Protein AF-A0A7J7IAQ8-F1 (afdb_monomer)

pLDDT: mean 86.04, std 18.39, range [31.3, 98.38]

Mean predicted aligned error: 9.16 Å

Organism: Camellia sinensis (NCBI:txid4442)

Secondary structure (DSSP, 8-state):
-TTBPPPPHHHHHTGGG--TTSGGGB-HHHHHHHHHHHHTT--EEEEEEETTTTEEEEEEEEE---S------TTTTTSHHHHHT-S--------HHHHHHHHHHHHHHH-TTTTHHHHHHTTS--S----

Solvent-accessible surface area (backbone atoms only — not comparable to full-atom values): 8347 Å² total; per-residue (Å²): 115,47,46,53,58,58,62,51,73,74,50,55,78,42,45,91,75,57,63,76,88,40,75,87,34,43,40,57,70,58,50,50,53,46,53,55,37,32,75,70,66,32,65,39,71,42,52,36,54,38,83,88,77,41,32,68,45,84,72,58,44,77,43,70,48,63,100,73,82,88,87,74,64,99,58,59,76,68,49,64,73,56,46,73,74,47,95,75,87,88,82,87,88,65,60,66,69,57,51,52,49,52,52,52,52,50,48,46,74,76,33,80,70,58,50,60,60,48,70,70,50,73,78,71,76,87,76,86,87,78,134

Nearest PDB structures (foldseek):
  6n54-assembly1_B  TM=8.508E-01  e=8.541E-10  Homo sapiens
  1ufq-assembly1_D  TM=9.233E-01  e=6.310E-09  Homo sapiens
  1ufq-assembly1_B  TM=9.531E-01  e=1.006E-08  Homo sapiens
  6n55-assembly2_D-2  TM=9.324E-01  e=1.314E-08  Homo sapiens
  6pwz-assembly1_D  TM=9.068E-01  e=1.229E-08  Homo sapiens

Radius of gyration: 20.18 Å; Cα contacts (8 Å, |Δi|>4): 105; chains: 1; bounding box: 38×34×64 Å

InterPro domains:
  IPR006083 Phosphoribulokinase/uridine kinase [PF00485] (5-98)
  IPR027417 P-loop containing nucleoside triphosphate hydrolase [G3DSA:3.40.50.300] (1-129)
  IPR027417 P-loop containing nucleoside triphosphate hydrolase [SSF52540] (1-99)

Sequence (131 aa):
DSFYYSLNDKQLEKVHEYNFDHPDAFNTELLLSCMEKLKHGQAVNIPNYDVKSHKCVEPERKVNPSDVIILEGILVLQDPRVRDLMNMKIFVDTGSKFRYLYWKDFLIRFDPEARKTKHRKEGKEHENYLI

Structure (mmCIF, N/CA/C/O backbone):
data_AF-A0A7J7IAQ8-F1
#
_entry.id   AF-A0A7J7IAQ8-F1
#
loop_
_atom_site.group_PDB
_atom_site.id
_atom_site.type_symbol
_atom_site.label_atom_id
_atom_site.label_alt_id
_atom_site.label_comp_id
_atom_site.label_asym_id
_atom_site.label_entity_id
_atom_site.label_seq_id
_atom_site.pdbx_PDB_ins_code
_atom_site.Cartn_x
_atom_site.Cartn_y
_atom_site.Cartn_z
_atom_site.occupancy
_atom_site.B_iso_or_equiv
_atom_site.auth_seq_id
_atom_site.auth_comp_id
_atom_site.auth_asym_id
_atom_site.auth_atom_id
_atom_site.pdbx_PDB_model_num
ATOM 1 N N . ASP A 1 1 ? -0.205 5.639 -2.287 1.00 79.25 1 ASP A N 1
ATOM 2 C CA . ASP A 1 1 ? 1.225 5.916 -2.598 1.00 79.25 1 ASP A CA 1
ATOM 3 C C . ASP A 1 1 ? 2.253 5.700 -1.485 1.00 79.25 1 ASP A C 1
ATOM 5 O O . ASP A 1 1 ? 3.340 5.246 -1.782 1.00 79.25 1 ASP A O 1
ATOM 9 N N . SER A 1 2 ? 1.988 5.979 -0.210 1.00 91.38 2 SER A N 1
ATOM 10 C CA . SER A 1 2 ? 3.022 5.948 0.850 1.00 91.38 2 SER A CA 1
ATOM 11 C C . SER A 1 2 ? 3.725 4.613 1.158 1.00 91.38 2 SER A C 1
ATOM 13 O O . SER A 1 2 ? 4.659 4.597 1.953 1.00 91.38 2 SER A O 1
ATOM 15 N N . PHE A 1 3 ? 3.270 3.493 0.602 1.00 95.50 3 PHE A N 1
ATOM 16 C CA . PHE A 1 3 ? 3.713 2.157 1.012 1.00 95.50 3 PHE A CA 1
ATOM 17 C C . PHE A 1 3 ? 4.726 1.525 0.051 1.00 95.50 3 PHE A C 1
ATOM 19 O O . PHE A 1 3 ? 4.916 0.319 0.112 1.00 95.50 3 PHE A O 1
ATOM 26 N N . TYR A 1 4 ? 5.386 2.286 -0.823 1.00 96.00 4 TYR A N 1
ATOM 27 C CA . TYR A 1 4 ? 6.515 1.752 -1.595 1.00 96.00 4 TYR A CA 1
ATOM 28 C C . TYR A 1 4 ? 7.715 1.449 -0.692 1.00 96.00 4 TYR A C 1
ATOM 30 O O . TYR A 1 4 ? 7.979 2.157 0.284 1.00 96.00 4 TYR A O 1
ATOM 38 N N . TYR A 1 5 ? 8.489 0.425 -1.044 1.00 95.88 5 TYR A N 1
ATOM 39 C CA . TYR A 1 5 ? 9.814 0.249 -0.461 1.00 95.88 5 TYR A CA 1
ATOM 40 C C . TYR A 1 5 ? 10.757 1.372 -0.911 1.00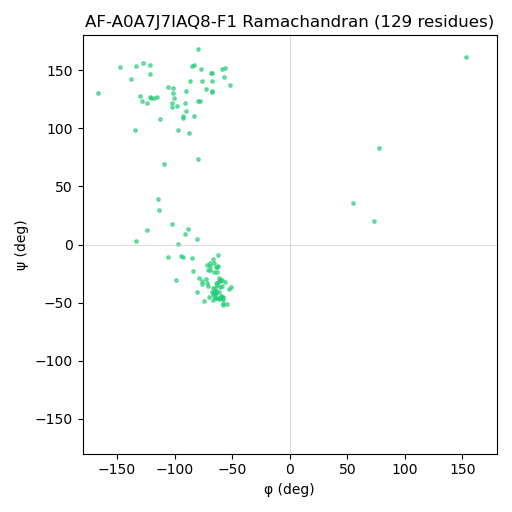 95.88 5 TYR A C 1
ATOM 42 O O . TYR A 1 5 ? 10.753 1.801 -2.066 1.00 95.88 5 TYR A O 1
ATOM 50 N N . SER A 1 6 ? 11.602 1.838 0.012 1.00 95.62 6 SER A N 1
ATOM 51 C CA . SER A 1 6 ? 12.724 2.708 -0.347 1.00 95.62 6 SER A CA 1
ATOM 52 C C . SER A 1 6 ? 13.739 1.920 -1.162 1.00 95.62 6 SER A C 1
ATOM 54 O O . SER A 1 6 ? 14.136 0.824 -0.760 1.00 95.62 6 SER A O 1
ATOM 56 N N . LEU A 1 7 ? 14.185 2.488 -2.278 1.00 96.19 7 LEU A N 1
ATOM 57 C CA . LEU A 1 7 ? 15.208 1.853 -3.097 1.00 96.19 7 LEU A CA 1
ATOM 58 C C . LEU A 1 7 ? 16.589 2.003 -2.457 1.00 96.19 7 LEU A C 1
ATOM 60 O O . LEU A 1 7 ? 16.944 3.059 -1.920 1.00 96.19 7 LEU A O 1
ATOM 64 N N . ASN A 1 8 ? 17.384 0.938 -2.540 1.00 94.50 8 ASN A N 1
ATOM 65 C CA . ASN A 1 8 ? 18.808 1.005 -2.222 1.00 94.50 8 ASN A CA 1
ATOM 66 C C . ASN A 1 8 ? 19.607 1.607 -3.389 1.00 94.50 8 ASN A C 1
ATOM 68 O O . ASN A 1 8 ? 19.107 1.730 -4.506 1.00 94.50 8 ASN A O 1
ATOM 72 N N . ASP A 1 9 ? 20.870 1.954 -3.141 1.00 94.25 9 ASP A N 1
ATOM 73 C CA . ASP A 1 9 ? 21.687 2.679 -4.121 1.00 94.25 9 ASP A CA 1
ATOM 74 C C . ASP A 1 9 ? 21.863 1.904 -5.442 1.00 94.25 9 ASP A C 1
ATOM 76 O O . ASP A 1 9 ? 21.767 2.492 -6.515 1.00 94.25 9 ASP A O 1
ATOM 80 N N . LYS A 1 10 ? 21.982 0.568 -5.394 1.00 93.31 10 LYS A N 1
ATOM 81 C CA . LYS A 1 10 ? 22.065 -0.270 -6.608 1.00 93.31 10 LYS A CA 1
ATOM 82 C C . LYS A 1 10 ? 20.769 -0.261 -7.418 1.00 93.31 10 LYS A C 1
ATOM 84 O O . LYS A 1 10 ? 20.801 -0.318 -8.644 1.00 93.31 10 LYS A O 1
ATOM 89 N N . GLN A 1 11 ? 19.621 -0.242 -6.744 1.00 94.06 11 GLN A N 1
ATOM 90 C CA . GLN A 1 11 ? 18.319 -0.147 -7.407 1.00 94.06 11 GLN A CA 1
ATOM 91 C C . GLN A 1 11 ? 18.109 1.245 -8.007 1.00 94.06 11 GLN A C 1
ATOM 93 O O . GLN A 1 11 ? 17.551 1.348 -9.094 1.00 94.06 11 GLN A O 1
ATOM 98 N N . LEU A 1 12 ? 18.596 2.297 -7.344 1.00 93.88 12 LEU A N 1
ATOM 99 C CA . LEU A 1 12 ? 18.545 3.668 -7.857 1.00 93.88 12 LEU A CA 1
ATOM 100 C C . LEU A 1 12 ? 19.379 3.843 -9.130 1.00 93.88 12 LEU A C 1
ATOM 102 O O . LEU A 1 12 ? 18.915 4.480 -10.073 1.00 93.88 12 LEU A O 1
ATOM 106 N N . GLU A 1 13 ? 20.560 3.224 -9.204 1.00 95.50 13 GLU A N 1
ATOM 107 C CA . GLU A 1 13 ? 21.375 3.204 -10.431 1.00 95.50 13 GLU A CA 1
ATOM 108 C C . GLU A 1 13 ? 20.607 2.630 -11.634 1.00 95.50 13 GLU A C 1
ATOM 110 O O . GLU A 1 13 ? 20.799 3.067 -12.770 1.00 95.50 13 GLU A O 1
ATOM 115 N N . LYS A 1 14 ? 19.695 1.683 -11.384 1.00 94.44 14 LYS A N 1
ATOM 116 C CA . LYS A 1 14 ? 18.870 1.008 -12.396 1.00 94.44 14 LYS A CA 1
ATOM 117 C C . LYS A 1 14 ? 17.385 1.333 -12.270 1.00 94.44 14 LYS A C 1
ATOM 119 O O . LYS A 1 14 ? 16.536 0.524 -12.631 1.00 94.44 14 LYS A O 1
ATOM 124 N N . VAL A 1 15 ? 17.048 2.523 -11.774 1.00 94.25 15 VAL A N 1
ATOM 125 C CA . VAL A 1 15 ? 15.655 2.881 -11.457 1.00 94.25 15 VAL A CA 1
ATOM 126 C C . VAL A 1 15 ? 14.715 2.793 -12.663 1.00 94.25 15 VAL A C 1
ATOM 128 O O . VAL A 1 15 ? 13.548 2.453 -12.523 1.00 94.25 15 VAL A O 1
ATOM 131 N N . HIS A 1 16 ? 15.237 3.032 -13.865 1.00 92.81 16 HIS A N 1
ATOM 132 C CA . HIS A 1 16 ? 14.500 2.936 -15.125 1.00 92.81 16 HIS A CA 1
ATOM 133 C C . HIS A 1 16 ? 14.118 1.494 -15.506 1.00 92.81 16 HIS A C 1
ATOM 135 O O . HIS A 1 16 ? 13.227 1.304 -16.329 1.00 92.81 16 HIS A O 1
ATOM 141 N N . GLU A 1 17 ? 14.774 0.491 -14.919 1.00 94.19 17 GLU A N 1
ATOM 142 C CA . GLU A 1 17 ? 14.439 -0.931 -15.067 1.00 94.19 17 GLU A CA 1
ATOM 143 C C . GLU A 1 17 ? 13.513 -1.423 -13.938 1.00 94.19 17 GLU A C 1
ATOM 145 O O . GLU A 1 17 ? 13.004 -2.543 -13.996 1.00 94.19 17 GLU A O 1
ATOM 150 N N . TYR A 1 18 ? 13.294 -0.611 -12.897 1.00 94.38 18 TYR A N 1
ATOM 151 C CA . TYR A 1 18 ? 12.493 -0.998 -11.743 1.00 94.38 18 TYR A CA 1
ATOM 152 C C . TYR A 1 18 ? 10.994 -0.911 -12.058 1.00 94.38 18 TYR A C 1
ATOM 154 O O . TYR A 1 18 ? 10.475 0.143 -12.426 1.00 94.38 18 TYR A O 1
ATOM 162 N N . ASN A 1 19 ? 10.276 -2.021 -11.879 1.00 94.62 19 ASN A N 1
ATOM 163 C CA . ASN A 1 19 ? 8.833 -2.065 -12.083 1.00 94.62 19 ASN A CA 1
ATOM 164 C C . ASN A 1 19 ? 8.084 -1.659 -10.805 1.00 94.62 19 ASN A C 1
ATOM 166 O O . ASN A 1 19 ? 7.831 -2.490 -9.934 1.00 94.62 19 ASN A O 1
ATOM 170 N N . PHE A 1 20 ? 7.698 -0.386 -10.719 1.00 94.50 20 PHE A N 1
ATOM 171 C CA . PHE A 1 20 ? 6.905 0.143 -9.604 1.00 94.50 20 PHE A CA 1
ATOM 172 C C . PHE A 1 20 ? 5.460 -0.381 -9.574 1.00 94.50 20 PHE A C 1
ATOM 174 O O . PHE A 1 20 ? 4.820 -0.326 -8.530 1.00 94.50 20 PHE A O 1
ATOM 181 N N . ASP A 1 21 ? 4.966 -0.956 -10.671 1.00 94.50 21 ASP A N 1
ATOM 182 C CA . ASP A 1 21 ? 3.632 -1.560 -10.741 1.00 94.50 21 ASP A CA 1
ATOM 183 C C . ASP A 1 21 ? 3.654 -3.058 -10.378 1.00 94.50 21 ASP A C 1
ATOM 185 O O . ASP A 1 21 ? 2.662 -3.764 -10.566 1.00 94.50 21 ASP A O 1
ATOM 189 N N . HIS A 1 22 ? 4.780 -3.583 -9.883 1.00 95.88 22 HIS A N 1
ATOM 190 C CA . HIS A 1 22 ? 4.859 -4.950 -9.372 1.00 95.88 22 HIS A CA 1
ATOM 191 C C . HIS A 1 22 ? 4.447 -4.998 -7.889 1.00 95.88 22 HIS A C 1
ATOM 193 O O . HIS A 1 22 ? 4.860 -4.120 -7.131 1.00 95.88 22 HIS A O 1
ATOM 199 N N . PRO A 1 23 ? 3.708 -6.027 -7.422 1.00 95.19 23 PRO A N 1
ATOM 200 C CA . PRO A 1 23 ? 3.340 -6.164 -6.007 1.00 95.19 23 PRO A CA 1
ATOM 201 C C . PRO A 1 23 ? 4.526 -6.048 -5.033 1.00 95.19 23 PRO A C 1
ATOM 203 O O . PRO A 1 23 ? 4.400 -5.423 -3.986 1.00 95.19 23 PRO A O 1
ATOM 206 N N . ASP A 1 24 ? 5.696 -6.568 -5.413 1.00 95.31 24 ASP A N 1
ATOM 207 C CA . ASP A 1 24 ? 6.922 -6.526 -4.593 1.00 95.31 24 ASP A CA 1
ATOM 208 C C . ASP A 1 24 ? 7.497 -5.114 -4.393 1.00 95.31 24 ASP A C 1
ATOM 210 O O . ASP A 1 24 ? 8.369 -4.918 -3.546 1.00 95.31 24 ASP A O 1
ATOM 214 N N . ALA A 1 25 ? 7.031 -4.118 -5.152 1.00 95.69 25 ALA A N 1
ATOM 215 C CA . ALA A 1 25 ? 7.405 -2.726 -4.925 1.00 95.69 25 ALA A CA 1
ATOM 216 C C . ALA A 1 25 ? 6.760 -2.149 -3.655 1.00 95.69 25 ALA A C 1
ATOM 218 O O . ALA A 1 25 ? 7.227 -1.130 -3.137 1.00 95.69 25 ALA A O 1
ATOM 219 N N . PHE A 1 26 ? 5.715 -2.799 -3.133 1.00 95.94 26 PHE A N 1
ATOM 220 C CA . PHE A 1 26 ? 4.918 -2.321 -2.011 1.00 95.94 26 PHE A CA 1
ATOM 221 C C . PHE A 1 26 ? 5.217 -3.092 -0.723 1.00 95.94 26 PHE A C 1
ATOM 223 O O . PHE A 1 26 ? 5.236 -4.321 -0.677 1.00 95.94 26 PHE A O 1
ATOM 230 N N . ASN A 1 27 ? 5.359 -2.355 0.375 1.00 96.75 27 ASN A N 1
ATOM 231 C CA . ASN A 1 27 ? 5.432 -2.882 1.727 1.00 96.75 27 ASN A CA 1
ATOM 232 C C . ASN A 1 27 ? 4.028 -3.219 2.253 1.00 96.75 27 ASN A C 1
ATOM 234 O O . ASN A 1 27 ? 3.455 -2.512 3.090 1.00 96.75 27 ASN A O 1
ATOM 238 N N . THR A 1 28 ? 3.470 -4.313 1.739 1.00 96.75 28 THR A N 1
ATOM 239 C CA . THR A 1 28 ? 2.127 -4.795 2.096 1.00 96.75 28 THR A CA 1
ATOM 240 C C . THR A 1 28 ? 2.013 -5.164 3.575 1.00 96.75 28 THR A C 1
ATOM 242 O O . THR A 1 28 ? 0.970 -4.936 4.180 1.00 96.75 28 THR A O 1
ATOM 245 N N . GLU A 1 29 ? 3.088 -5.649 4.202 1.00 97.62 29 GLU A N 1
ATOM 246 C CA . GLU A 1 29 ? 3.099 -5.946 5.643 1.00 97.62 29 GLU A CA 1
ATOM 247 C C . GLU A 1 29 ? 2.912 -4.682 6.491 1.00 97.62 29 GLU A C 1
ATOM 249 O O . GLU A 1 29 ? 2.147 -4.678 7.460 1.00 97.62 29 GLU A O 1
ATOM 254 N N . LEU A 1 30 ? 3.562 -3.579 6.104 1.00 97.44 30 LEU A N 1
ATOM 255 C CA . LEU A 1 30 ? 3.355 -2.289 6.756 1.00 97.44 30 LEU A CA 1
ATOM 256 C C . LEU A 1 30 ? 1.926 -1.779 6.539 1.00 97.44 30 LEU A C 1
ATOM 258 O O . LEU A 1 30 ? 1.302 -1.316 7.492 1.00 97.44 30 LEU A O 1
ATOM 262 N N . LEU A 1 31 ? 1.389 -1.907 5.321 1.00 97.69 31 LEU A N 1
ATOM 263 C CA . LEU A 1 31 ? 0.000 -1.548 5.024 1.00 97.69 31 LEU A CA 1
ATOM 264 C C . LEU A 1 31 ? -0.982 -2.326 5.910 1.00 97.69 31 LEU A C 1
ATOM 266 O O . LEU A 1 31 ? -1.825 -1.709 6.561 1.00 97.69 31 LEU A O 1
ATOM 270 N N . LEU A 1 32 ? -0.844 -3.651 5.987 1.00 98.19 32 LEU A N 1
ATOM 271 C CA . LEU A 1 32 ? -1.681 -4.514 6.826 1.00 98.19 32 LEU A CA 1
ATOM 272 C C . LEU A 1 32 ? -1.601 -4.113 8.303 1.00 98.19 32 LEU A C 1
ATOM 274 O O . LEU A 1 32 ? -2.631 -3.961 8.959 1.00 98.19 32 LEU A O 1
ATOM 278 N N . SER A 1 33 ? -0.391 -3.865 8.810 1.00 98.19 33 SER A N 1
ATOM 279 C CA . SER A 1 33 ? -0.178 -3.396 10.185 1.00 98.19 33 SER A CA 1
ATOM 280 C C . SER A 1 33 ? -0.876 -2.059 10.454 1.00 98.19 33 SER A C 1
ATOM 282 O O . SER A 1 33 ? -1.538 -1.893 11.482 1.00 98.19 33 SER A O 1
ATOM 284 N N . CYS A 1 34 ? -0.777 -1.105 9.523 1.00 98.00 34 CYS A N 1
ATOM 285 C CA . CYS A 1 34 ? -1.458 0.182 9.631 1.00 98.00 34 CYS A CA 1
ATOM 286 C C . CYS A 1 34 ? -2.984 0.027 9.609 1.00 98.00 34 CYS A C 1
ATOM 288 O O . CYS A 1 34 ? -3.666 0.624 10.442 1.00 98.00 34 CYS A O 1
ATOM 290 N N . MET A 1 35 ? -3.517 -0.778 8.686 1.00 97.69 35 MET A N 1
ATOM 291 C CA . MET A 1 35 ? -4.955 -1.036 8.577 1.00 97.69 35 MET A CA 1
ATOM 292 C C . MET A 1 35 ? -5.511 -1.662 9.856 1.00 97.69 35 MET A C 1
ATOM 294 O O . MET A 1 35 ? -6.535 -1.206 10.363 1.00 97.69 35 MET A O 1
ATOM 298 N N . GLU A 1 36 ? -4.815 -2.653 10.414 1.00 97.94 36 GLU A N 1
ATOM 299 C CA . GLU A 1 36 ? -5.282 -3.348 11.611 1.00 97.94 36 GLU A CA 1
ATOM 300 C C . GLU A 1 36 ? -5.272 -2.436 12.841 1.00 97.94 36 GLU A C 1
ATOM 302 O O . GLU A 1 36 ? -6.234 -2.418 13.609 1.00 97.94 36 GLU A O 1
ATOM 307 N N . LYS A 1 37 ? -4.236 -1.607 13.004 1.00 98.31 37 LYS A N 1
ATOM 308 C CA . LYS A 1 37 ? -4.187 -0.599 14.076 1.00 98.31 37 LYS A CA 1
ATOM 309 C C . LYS A 1 37 ? -5.325 0.413 13.957 1.00 98.31 37 LYS A C 1
ATOM 311 O O . LYS A 1 37 ? -6.021 0.667 14.939 1.00 98.31 37 LYS A O 1
ATOM 316 N N . LEU A 1 38 ? -5.556 0.945 12.756 1.00 97.94 38 LEU A N 1
ATOM 317 C CA . LEU A 1 38 ? -6.634 1.907 12.513 1.00 97.94 38 LEU A CA 1
ATOM 318 C C . LEU A 1 38 ? -8.012 1.300 12.801 1.00 97.94 38 LEU A C 1
ATOM 320 O O . LEU A 1 38 ? -8.837 1.942 13.450 1.00 97.94 38 LEU A O 1
ATOM 324 N N . LYS A 1 39 ? -8.231 0.043 12.403 1.00 95.88 39 LYS A N 1
ATOM 325 C CA . LYS A 1 39 ? -9.450 -0.721 12.703 1.00 95.88 39 LYS A CA 1
ATOM 326 C C . LYS A 1 39 ? -9.686 -0.899 14.208 1.00 95.88 39 LYS A C 1
ATOM 328 O O . LYS A 1 39 ? -10.831 -0.917 14.646 1.00 95.88 39 LYS A O 1
ATOM 333 N N . HIS A 1 40 ? -8.620 -0.974 15.004 1.00 97.31 40 HIS A N 1
ATOM 334 C CA . HIS A 1 40 ? -8.678 -1.042 16.469 1.00 97.31 40 HIS A CA 1
ATOM 335 C C . HIS A 1 40 ? -8.701 0.334 17.157 1.00 97.31 40 HIS A C 1
ATOM 337 O O . HIS A 1 40 ? -8.492 0.423 18.367 1.00 97.31 40 HIS A O 1
ATOM 343 N N . GLY A 1 41 ? -8.937 1.422 16.416 1.00 97.31 41 GLY A N 1
ATOM 344 C CA . GLY A 1 41 ? -9.000 2.767 16.989 1.00 97.31 41 GLY A CA 1
ATOM 345 C C . GLY A 1 41 ? -7.634 3.328 17.398 1.00 97.31 41 GLY A C 1
ATOM 346 O O . GLY A 1 41 ? -7.562 4.242 18.219 1.00 97.31 41 GLY A O 1
ATOM 347 N N . GLN A 1 42 ? -6.541 2.793 16.853 1.00 98.38 42 GLN A N 1
ATOM 348 C CA . GLN A 1 42 ? -5.185 3.251 17.148 1.00 98.38 42 GLN A CA 1
ATOM 349 C C . GLN A 1 42 ? -4.660 4.141 16.023 1.00 98.38 42 GLN A C 1
ATOM 351 O O . GLN A 1 42 ? -4.774 3.815 14.842 1.00 98.38 42 GLN A O 1
ATOM 356 N N . ALA A 1 43 ? -4.052 5.270 16.394 1.00 98.25 43 ALA A N 1
ATOM 357 C CA . ALA A 1 43 ? -3.362 6.124 15.435 1.00 98.25 43 ALA A CA 1
ATOM 358 C C . ALA A 1 43 ? -2.104 5.428 14.897 1.00 98.25 43 ALA A C 1
ATOM 360 O O . ALA A 1 43 ? -1.427 4.689 15.617 1.00 98.25 43 ALA A O 1
ATOM 361 N N . VAL A 1 44 ? -1.769 5.707 13.642 1.00 98.12 44 VAL A N 1
ATOM 362 C CA . VAL A 1 44 ? -0.594 5.157 12.959 1.00 98.12 44 VAL A CA 1
ATOM 363 C C . VAL A 1 44 ? 0.231 6.277 12.358 1.00 98.12 44 VAL A C 1
ATOM 365 O O . VAL A 1 44 ? -0.293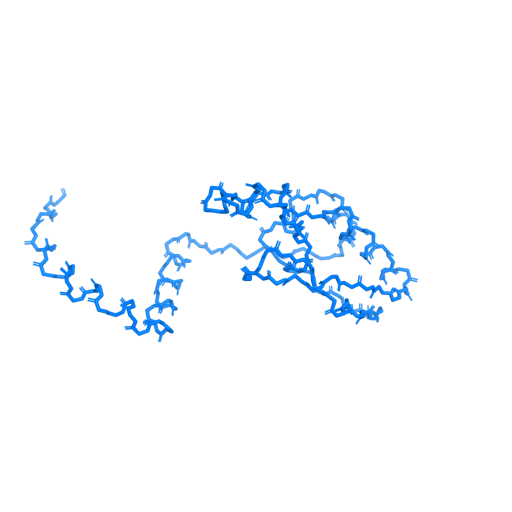 7.344 12.044 1.00 98.12 44 VAL A O 1
ATOM 368 N N . ASN A 1 45 ? 1.515 6.024 12.156 1.00 97.56 45 ASN A N 1
ATOM 369 C CA . ASN A 1 45 ? 2.341 6.877 11.324 1.00 97.56 45 ASN A CA 1
ATOM 370 C C . ASN A 1 45 ? 2.489 6.209 9.960 1.00 97.56 45 ASN A C 1
ATOM 372 O O . ASN A 1 45 ? 2.820 5.027 9.871 1.00 97.56 45 ASN A O 1
ATOM 376 N N . ILE A 1 46 ? 2.164 6.953 8.912 1.00 96.56 46 ILE A N 1
ATOM 377 C CA . ILE A 1 46 ? 2.296 6.512 7.531 1.00 96.56 46 ILE A CA 1
ATOM 378 C C . ILE A 1 46 ? 3.566 7.154 6.963 1.00 96.56 46 ILE A C 1
ATOM 380 O O . ILE A 1 46 ? 3.705 8.377 7.071 1.00 96.56 46 ILE A O 1
ATOM 384 N N . PRO A 1 47 ? 4.465 6.382 6.326 1.00 95.88 47 PRO A N 1
ATOM 385 C CA . PRO A 1 47 ? 5.648 6.945 5.694 1.00 95.88 47 PRO A CA 1
ATOM 386 C C . PRO A 1 47 ? 5.287 8.004 4.652 1.00 95.88 47 PRO A C 1
ATOM 388 O O . PRO A 1 47 ? 4.302 7.880 3.917 1.00 95.88 47 PRO A O 1
ATOM 391 N N . ASN A 1 48 ? 6.103 9.045 4.548 1.00 94.81 48 ASN A N 1
ATOM 392 C CA . ASN A 1 48 ? 6.032 9.952 3.412 1.00 94.81 48 ASN A CA 1
ATOM 393 C C . ASN A 1 48 ? 7.014 9.453 2.356 1.00 94.81 48 ASN A C 1
ATOM 395 O O . ASN A 1 48 ? 8.220 9.513 2.556 1.00 94.81 48 ASN A O 1
ATOM 399 N N . TYR A 1 49 ? 6.502 8.913 1.252 1.00 95.19 49 TYR A N 1
ATOM 400 C CA . TYR A 1 49 ? 7.337 8.442 0.151 1.00 95.19 49 TYR A CA 1
ATOM 401 C C . TYR A 1 49 ? 7.548 9.568 -0.861 1.00 95.19 49 TYR A C 1
ATOM 403 O O . TYR A 1 49 ? 6.579 10.106 -1.402 1.00 95.19 49 TYR A O 1
ATOM 411 N N . ASP A 1 50 ? 8.803 9.925 -1.123 1.00 94.69 50 ASP A N 1
ATOM 412 C CA . ASP A 1 50 ? 9.156 10.886 -2.161 1.00 94.69 50 ASP A CA 1
ATOM 413 C C . ASP A 1 50 ? 9.452 10.158 -3.474 1.00 94.69 50 ASP A C 1
ATOM 415 O O . ASP A 1 50 ? 10.474 9.492 -3.635 1.00 94.69 50 ASP A O 1
ATOM 419 N N . VAL A 1 51 ? 8.559 10.338 -4.445 1.00 91.62 51 VAL A N 1
ATOM 420 C CA . VAL A 1 51 ? 8.658 9.737 -5.781 1.00 91.62 51 VAL A CA 1
ATOM 421 C C . VAL A 1 51 ? 9.864 10.223 -6.584 1.00 91.62 51 VAL A C 1
ATOM 423 O O . VAL A 1 51 ? 10.247 9.554 -7.536 1.00 91.62 51 VAL A O 1
ATOM 426 N N . LYS A 1 52 ? 10.467 11.371 -6.237 1.00 91.94 52 LYS A N 1
ATOM 427 C CA . LYS A 1 52 ? 11.655 11.882 -6.941 1.00 91.94 52 LYS A CA 1
ATOM 428 C C . LYS A 1 52 ? 12.928 11.191 -6.479 1.00 91.94 52 LYS A C 1
ATOM 430 O O . LYS A 1 52 ? 13.805 10.916 -7.291 1.00 91.94 52 LYS A O 1
ATOM 435 N N . SER A 1 53 ? 13.043 10.955 -5.176 1.00 93.75 53 SER A N 1
ATOM 436 C CA . SER A 1 53 ? 14.200 10.278 -4.585 1.00 93.75 53 SER A CA 1
ATOM 437 C C . SER A 1 53 ? 14.010 8.767 -4.440 1.00 93.75 53 SER A C 1
ATOM 439 O O . SER A 1 53 ? 14.981 8.067 -4.162 1.00 93.75 53 SER A O 1
ATOM 441 N N . HIS A 1 54 ? 12.789 8.265 -4.640 1.00 95.69 54 HIS A N 1
ATOM 442 C CA . HIS A 1 54 ? 12.376 6.877 -4.424 1.00 95.69 54 HIS A CA 1
ATOM 443 C C . HIS A 1 54 ? 12.678 6.359 -3.009 1.00 95.69 54 HIS A C 1
ATOM 445 O O . HIS A 1 54 ? 13.036 5.191 -2.812 1.00 95.69 54 HIS A O 1
ATOM 451 N N . LYS A 1 55 ? 12.549 7.242 -2.011 1.00 95.00 55 LYS A N 1
ATOM 452 C CA . LYS A 1 55 ? 12.828 6.958 -0.599 1.00 95.00 55 LYS A CA 1
ATOM 453 C C . LYS A 1 55 ? 11.708 7.468 0.304 1.00 95.00 55 LYS A C 1
ATOM 455 O O . LYS A 1 55 ? 11.019 8.437 -0.009 1.00 95.00 55 LYS A O 1
ATOM 460 N N . CYS A 1 56 ? 11.564 6.820 1.455 1.00 94.44 56 CYS A N 1
ATOM 461 C CA . CYS A 1 56 ? 10.787 7.343 2.568 1.00 94.44 56 CYS A CA 1
ATOM 462 C C . CYS A 1 56 ? 11.556 8.494 3.219 1.00 94.44 56 CYS A C 1
ATOM 464 O O . CYS A 1 56 ? 12.758 8.385 3.472 1.00 94.44 56 CYS A O 1
ATOM 466 N N . VAL A 1 57 ? 10.854 9.588 3.484 1.00 94.44 57 VAL A N 1
ATOM 467 C CA . VAL A 1 57 ? 11.393 10.803 4.084 1.00 94.44 57 VAL A CA 1
ATOM 468 C C . VAL A 1 57 ? 10.661 11.123 5.381 1.00 94.44 57 VAL A C 1
ATOM 470 O O . VAL A 1 57 ? 9.463 10.875 5.522 1.00 94.44 57 VAL A O 1
ATOM 473 N N . GLU A 1 58 ? 11.400 11.694 6.326 1.00 93.69 58 GLU A N 1
ATOM 474 C CA . GLU A 1 58 ? 10.857 12.200 7.583 1.00 93.69 58 GLU A CA 1
ATOM 475 C C . GLU A 1 58 ? 10.314 13.634 7.422 1.00 93.69 58 GLU A C 1
ATOM 477 O O . GLU A 1 58 ? 10.812 14.395 6.586 1.00 93.69 58 GLU A O 1
ATOM 482 N N . PRO A 1 59 ? 9.341 14.050 8.253 1.00 94.88 59 PRO A N 1
ATOM 483 C CA . PRO A 1 59 ? 8.660 13.234 9.255 1.00 94.88 59 PRO A CA 1
ATOM 484 C C . PRO A 1 59 ? 7.614 12.310 8.625 1.00 94.88 59 PRO A C 1
ATOM 486 O O . PRO A 1 59 ? 6.988 12.673 7.628 1.00 94.88 59 PRO A O 1
ATOM 489 N N . GLU A 1 60 ? 7.357 11.157 9.238 1.00 96.00 60 GLU A N 1
ATOM 490 C CA . GLU A 1 60 ? 6.159 10.369 8.927 1.00 96.00 60 GLU A CA 1
ATOM 491 C C . GLU A 1 60 ? 4.867 11.171 9.181 1.00 96.00 60 GLU A C 1
ATOM 493 O O . GLU A 1 60 ? 4.778 12.033 10.064 1.00 96.00 60 GLU A O 1
ATOM 498 N N . ARG A 1 61 ? 3.812 10.863 8.423 1.00 95.56 61 ARG A N 1
ATOM 499 C CA . ARG A 1 61 ? 2.501 11.493 8.588 1.00 95.56 61 ARG A CA 1
ATOM 500 C C . ARG A 1 61 ? 1.656 10.706 9.581 1.00 95.56 61 ARG A C 1
ATOM 502 O O . ARG A 1 61 ? 1.223 9.592 9.290 1.00 95.56 61 ARG A O 1
ATOM 509 N N . LYS A 1 62 ? 1.330 11.318 10.719 1.00 97.12 62 LYS A N 1
ATOM 510 C CA . LYS A 1 62 ? 0.372 10.743 11.670 1.00 97.12 62 LYS A CA 1
ATOM 511 C C . LYS A 1 62 ? -1.041 10.722 11.082 1.00 97.12 62 LYS A C 1
ATOM 513 O O . LYS A 1 62 ? -1.541 11.737 10.596 1.00 97.12 62 LYS A O 1
ATOM 518 N N . VAL A 1 63 ? -1.698 9.573 11.178 1.00 97.25 63 VAL A N 1
ATOM 519 C CA . VAL A 1 63 ? -3.089 9.344 10.788 1.00 97.25 63 VAL A CA 1
ATOM 520 C C . VAL A 1 63 ? -3.843 8.797 11.990 1.00 97.25 63 VAL A C 1
ATOM 522 O O . VAL A 1 63 ? -3.474 7.776 12.566 1.00 97.25 63 VAL A O 1
ATOM 525 N N . ASN A 1 64 ? -4.893 9.508 12.387 1.00 97.81 64 ASN A N 1
ATOM 526 C CA . ASN A 1 64 ? -5.785 9.080 13.456 1.00 97.81 64 ASN A CA 1
ATOM 527 C C . ASN A 1 64 ? -6.843 8.111 12.901 1.00 97.81 64 ASN A C 1
ATOM 529 O O . ASN A 1 64 ? -7.161 8.185 11.711 1.00 97.81 64 ASN A O 1
ATOM 533 N N . PRO A 1 65 ? -7.408 7.229 13.742 1.00 97.56 65 PRO A N 1
ATOM 534 C CA . PRO A 1 65 ? -8.568 6.431 13.356 1.00 97.56 65 PRO A CA 1
ATOM 535 C C . PRO A 1 65 ? -9.727 7.333 12.913 1.00 97.56 65 PRO A C 1
ATOM 537 O O . PRO A 1 65 ? -9.838 8.489 13.325 1.00 97.56 65 PRO A O 1
ATOM 540 N N . SER A 1 66 ? -10.581 6.814 12.040 1.00 97.19 66 SER A N 1
ATOM 541 C CA . SER A 1 66 ? -11.752 7.516 11.510 1.00 97.19 66 SER A CA 1
ATOM 542 C C . SER A 1 66 ? -12.858 6.507 11.238 1.00 97.19 66 SER A C 1
ATOM 544 O O . SER A 1 66 ? -12.563 5.351 10.940 1.00 97.19 66 SER A O 1
ATOM 546 N N . ASP A 1 67 ? -14.114 6.954 11.298 1.00 96.69 67 ASP A N 1
ATOM 547 C CA . ASP A 1 67 ? -15.279 6.095 11.039 1.00 96.69 67 ASP A CA 1
ATOM 548 C C . ASP A 1 67 ? -15.257 5.508 9.621 1.00 96.69 67 ASP A C 1
ATOM 550 O O . ASP A 1 67 ? -15.737 4.402 9.381 1.00 96.69 67 ASP A O 1
ATOM 554 N N . VAL A 1 68 ? -14.674 6.251 8.675 1.00 96.75 68 VAL A N 1
ATOM 555 C CA . VAL A 1 68 ? -14.488 5.833 7.286 1.00 96.75 68 VAL A CA 1
ATOM 556 C C . VAL A 1 68 ? -13.040 6.066 6.876 1.00 96.75 68 VAL A C 1
ATOM 558 O O . VAL A 1 68 ? -12.515 7.172 7.000 1.00 96.75 68 VAL A O 1
ATOM 561 N N . ILE A 1 69 ? -12.409 5.021 6.340 1.00 95.88 69 ILE A N 1
ATOM 562 C CA . ILE A 1 69 ? -11.070 5.069 5.749 1.00 95.88 69 ILE A CA 1
ATOM 563 C C . ILE A 1 69 ? -11.183 4.614 4.298 1.00 95.88 69 ILE A C 1
ATOM 565 O O . ILE A 1 69 ? -11.704 3.536 4.015 1.00 95.88 69 ILE A O 1
ATOM 569 N N . ILE A 1 70 ? -10.679 5.436 3.379 1.00 96.25 70 ILE A N 1
ATOM 570 C CA . ILE A 1 70 ? -10.603 5.104 1.956 1.00 96.25 70 ILE A CA 1
ATOM 571 C C . ILE A 1 70 ? -9.164 4.704 1.647 1.00 96.25 70 ILE A C 1
ATOM 573 O O . ILE A 1 70 ? -8.246 5.508 1.801 1.00 96.25 70 ILE A O 1
ATOM 577 N N . LEU A 1 71 ? -8.986 3.460 1.211 1.00 95.94 71 LEU A N 1
ATOM 578 C CA . LEU A 1 71 ? -7.724 2.956 0.686 1.00 95.94 71 LEU A CA 1
ATOM 579 C C . LEU A 1 71 ? -7.810 2.916 -0.841 1.00 95.94 71 LEU A C 1
ATOM 581 O O . LEU A 1 71 ? -8.687 2.258 -1.398 1.00 95.94 71 LEU A O 1
ATOM 585 N N . GLU A 1 72 ? -6.899 3.621 -1.502 1.00 95.25 72 GLU A N 1
ATOM 586 C CA . GLU A 1 72 ? -6.813 3.706 -2.958 1.00 95.25 72 GLU A CA 1
ATOM 587 C C . GLU A 1 72 ? -5.446 3.229 -3.462 1.00 95.25 72 GLU A C 1
ATOM 589 O O . GLU A 1 72 ? -4.459 3.226 -2.720 1.00 95.25 72 GLU A O 1
ATOM 594 N N . GLY A 1 73 ? -5.421 2.771 -4.712 1.00 93.38 73 GLY A N 1
ATOM 595 C CA . GLY A 1 73 ? -4.207 2.397 -5.424 1.00 93.38 73 GLY A CA 1
ATOM 596 C C . GLY A 1 73 ? -4.465 1.341 -6.497 1.00 93.38 73 GLY A C 1
ATOM 597 O O . GLY A 1 73 ? -5.473 0.633 -6.478 1.00 93.38 73 GLY A O 1
ATOM 598 N N . ILE A 1 74 ? -3.530 1.210 -7.436 1.00 93.38 74 ILE A N 1
ATOM 599 C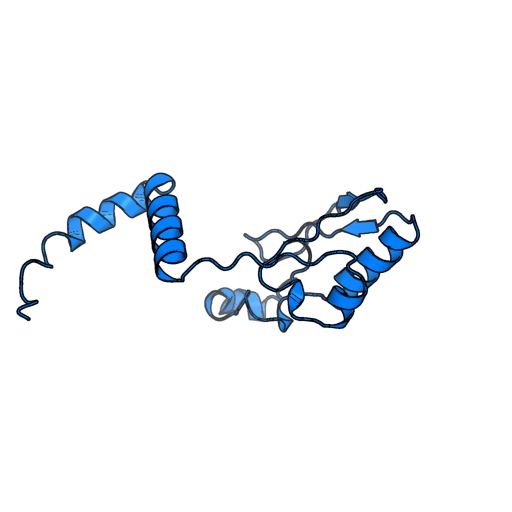 CA . ILE A 1 74 ? -3.661 0.320 -8.603 1.00 93.38 74 ILE A CA 1
ATOM 600 C C . ILE A 1 74 ? -3.702 -1.177 -8.250 1.00 93.38 74 ILE A C 1
ATOM 602 O O . ILE A 1 74 ? -4.261 -1.965 -9.009 1.00 93.38 74 ILE A O 1
ATOM 606 N N . LEU A 1 75 ? -3.153 -1.568 -7.094 1.00 95.19 75 LEU A N 1
ATOM 607 C CA . LEU A 1 75 ? -3.022 -2.965 -6.660 1.00 95.19 75 LEU A CA 1
ATOM 608 C C . LEU A 1 75 ? -3.654 -3.259 -5.291 1.00 95.19 75 LEU A C 1
ATOM 610 O O . LEU A 1 75 ? -3.454 -4.340 -4.745 1.00 95.19 75 LEU A O 1
ATOM 614 N N . VAL A 1 76 ? -4.459 -2.355 -4.724 1.00 95.50 76 VAL A N 1
ATOM 615 C CA . VAL A 1 76 ? -5.012 -2.537 -3.359 1.00 95.50 76 VAL A CA 1
ATOM 616 C C . VAL A 1 76 ? -5.929 -3.755 -3.211 1.00 95.50 76 VAL A C 1
ATOM 618 O O . VAL A 1 76 ? -6.158 -4.226 -2.102 1.00 95.50 76 VAL A O 1
ATOM 621 N N . LEU A 1 77 ? -6.448 -4.288 -4.321 1.00 96.62 77 LEU A N 1
ATOM 622 C CA . LEU A 1 77 ? -7.275 -5.497 -4.345 1.00 96.62 77 LEU A CA 1
ATOM 623 C C . LEU A 1 77 ? -6.482 -6.775 -4.681 1.00 96.62 77 LEU A C 1
ATOM 625 O O . LEU A 1 77 ? -7.084 -7.847 -4.758 1.00 96.62 77 LEU A O 1
ATOM 629 N N . GLN A 1 78 ? -5.165 -6.687 -4.895 1.00 96.50 78 GLN A N 1
ATOM 630 C CA . GLN A 1 78 ? -4.337 -7.822 -5.314 1.00 96.50 78 GLN A CA 1
ATOM 631 C C . GLN A 1 78 ? -4.092 -8.812 -4.163 1.00 96.50 78 GLN A C 1
ATOM 633 O O . GLN A 1 78 ? -4.332 -10.009 -4.338 1.00 96.50 78 GLN A O 1
ATOM 638 N N . ASP A 1 79 ? -3.685 -8.334 -2.983 1.00 97.31 79 ASP A N 1
ATOM 639 C CA . ASP A 1 79 ? -3.437 -9.194 -1.819 1.00 97.31 79 ASP A CA 1
ATOM 640 C C . ASP A 1 79 ? -4.769 -9.563 -1.118 1.00 97.31 79 ASP A C 1
ATOM 642 O O . ASP A 1 79 ? -5.536 -8.674 -0.726 1.00 97.31 79 ASP A O 1
ATOM 646 N N . PRO A 1 80 ? -5.098 -10.861 -0.954 1.00 97.75 80 PRO A N 1
ATOM 647 C CA . PRO A 1 80 ? -6.316 -11.286 -0.260 1.00 97.75 80 PRO A CA 1
ATOM 648 C C . PRO A 1 80 ? -6.401 -10.784 1.186 1.00 97.75 80 PRO A C 1
ATOM 650 O O . PRO A 1 80 ? -7.482 -10.394 1.615 1.00 97.75 80 PRO A O 1
ATOM 653 N N . ARG A 1 81 ? -5.282 -10.695 1.911 1.00 98.06 81 ARG A N 1
AT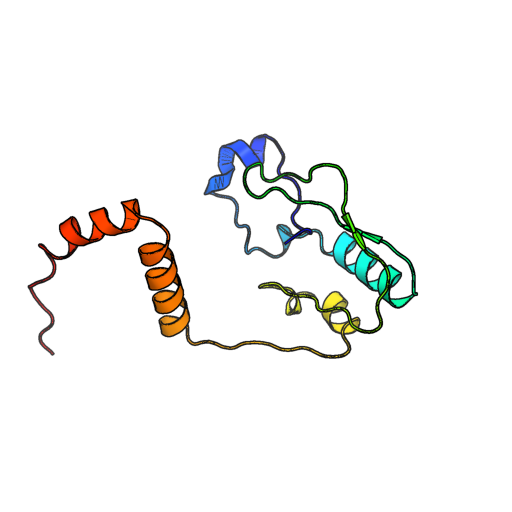OM 654 C CA . ARG A 1 81 ? -5.255 -10.262 3.318 1.00 98.06 81 ARG A CA 1
ATOM 655 C C . ARG A 1 81 ? -5.696 -8.809 3.457 1.00 98.06 81 ARG A C 1
ATOM 657 O O . ARG A 1 81 ? -6.415 -8.462 4.387 1.00 98.06 81 ARG A O 1
ATOM 664 N N . VAL A 1 82 ? -5.315 -7.967 2.495 1.00 97.75 82 VAL A N 1
ATOM 665 C CA . VAL A 1 82 ? -5.760 -6.568 2.427 1.00 97.75 82 VAL A CA 1
ATOM 666 C C . VAL A 1 82 ? -7.264 -6.512 2.151 1.00 97.75 82 VAL A C 1
ATOM 668 O O . VAL A 1 82 ? -7.992 -5.769 2.810 1.00 97.75 82 VAL A O 1
ATOM 671 N N . ARG A 1 83 ? -7.760 -7.346 1.227 1.00 97.62 83 ARG A N 1
ATOM 672 C CA . ARG A 1 83 ? -9.198 -7.440 0.925 1.00 97.62 83 ARG A CA 1
ATOM 673 C C . ARG A 1 83 ? -10.023 -7.921 2.116 1.00 97.62 83 ARG A C 1
ATOM 675 O O . ARG A 1 83 ? -11.159 -7.472 2.264 1.00 97.62 83 ARG A O 1
ATOM 682 N N . ASP A 1 84 ? -9.502 -8.814 2.940 1.00 97.94 84 ASP A N 1
ATOM 683 C CA . ASP A 1 84 ? -10.234 -9.361 4.087 1.00 97.94 84 ASP A CA 1
ATOM 684 C C . ASP A 1 84 ? -10.456 -8.317 5.194 1.00 97.94 84 ASP A C 1
ATOM 686 O O . AS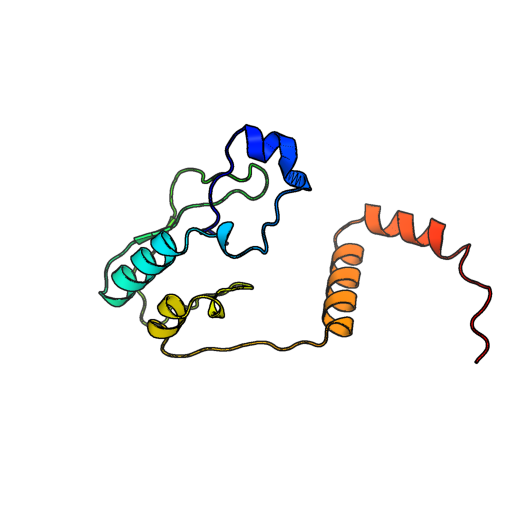P A 1 84 ? -11.412 -8.417 5.963 1.00 97.94 84 ASP A O 1
ATOM 690 N N . LEU A 1 85 ? -9.639 -7.261 5.225 1.00 97.31 85 LEU A N 1
ATOM 691 C CA . LEU A 1 85 ? -9.807 -6.125 6.134 1.00 97.31 85 LEU A CA 1
ATOM 692 C C . LEU A 1 85 ? -10.784 -5.054 5.622 1.00 97.31 85 LEU A C 1
ATOM 694 O O . LEU A 1 85 ? -11.173 -4.174 6.387 1.00 97.31 85 LEU A O 1
ATOM 698 N N . MET A 1 86 ? -11.194 -5.108 4.352 1.00 97.31 86 MET A N 1
ATOM 699 C CA . MET A 1 86 ? -12.084 -4.113 3.744 1.00 97.31 86 MET A CA 1
ATOM 700 C C . MET A 1 86 ? -13.560 -4.490 3.889 1.00 97.31 86 MET A C 1
ATOM 702 O O . MET A 1 86 ? -13.978 -5.577 3.483 1.00 97.31 86 MET A O 1
ATOM 706 N N . ASN A 1 87 ? -14.383 -3.537 4.332 1.00 97.50 87 ASN A N 1
ATOM 707 C CA . ASN A 1 87 ? -15.842 -3.691 4.353 1.00 97.50 87 ASN A CA 1
ATOM 708 C C . ASN A 1 87 ? -16.483 -3.538 2.962 1.00 97.50 87 ASN A C 1
ATOM 710 O O . ASN A 1 87 ? -17.494 -4.173 2.678 1.00 97.50 87 ASN A O 1
ATOM 714 N N . MET A 1 88 ? -15.893 -2.715 2.087 1.00 97.44 88 MET A N 1
ATOM 715 C CA . MET A 1 88 ? -16.365 -2.464 0.722 1.00 97.44 88 MET A CA 1
ATOM 716 C C . MET A 1 88 ? -15.180 -2.427 -0.246 1.00 97.44 88 MET A C 1
ATOM 718 O O . MET A 1 88 ? -14.111 -1.929 0.098 1.00 97.44 88 MET A O 1
ATOM 722 N N . LYS A 1 89 ? -15.371 -2.958 -1.458 1.00 97.69 89 LYS A N 1
ATOM 723 C CA . LYS A 1 89 ? -14.356 -3.016 -2.520 1.00 97.69 89 LYS A CA 1
ATOM 724 C C . LYS A 1 89 ? -14.952 -2.431 -3.789 1.00 97.69 89 LYS A C 1
ATOM 726 O O . LYS A 1 89 ? -15.995 -2.896 -4.243 1.00 97.69 89 LYS A O 1
ATOM 731 N N . ILE A 1 90 ? -14.295 -1.422 -4.346 1.00 96.25 90 ILE A N 1
ATOM 732 C CA . ILE A 1 90 ? -14.708 -0.771 -5.588 1.00 96.25 90 ILE A CA 1
ATOM 733 C C . ILE A 1 90 ? -13.569 -0.931 -6.587 1.00 96.25 90 ILE A C 1
ATOM 735 O O . ILE A 1 90 ? -12.431 -0.575 -6.293 1.00 96.25 90 ILE A O 1
ATOM 739 N N . PHE A 1 91 ? -13.886 -1.466 -7.763 1.00 95.25 91 PHE A N 1
ATOM 740 C CA . PHE A 1 91 ? -12.968 -1.529 -8.891 1.00 95.25 91 PHE A CA 1
ATOM 741 C C . PHE A 1 91 ? -13.518 -0.669 -10.023 1.00 95.25 91 PHE A C 1
ATOM 743 O O . PHE A 1 91 ? -14.672 -0.822 -10.423 1.00 95.25 91 PHE A O 1
ATOM 750 N N . VAL A 1 92 ? -12.692 0.245 -10.524 1.00 92.31 92 VAL A N 1
ATOM 751 C CA . VAL A 1 92 ? -13.060 1.126 -11.630 1.00 92.31 92 VAL A CA 1
ATOM 752 C C . VAL A 1 92 ? -12.513 0.529 -12.920 1.00 92.31 92 VAL A C 1
ATOM 754 O O . VAL A 1 92 ? -11.339 0.703 -13.249 1.00 92.31 92 VAL A O 1
ATOM 757 N N . ASP A 1 93 ? -13.371 -0.173 -13.658 1.00 90.06 93 ASP A N 1
ATOM 758 C CA . ASP A 1 93 ? -13.018 -0.678 -14.981 1.00 90.06 93 ASP A 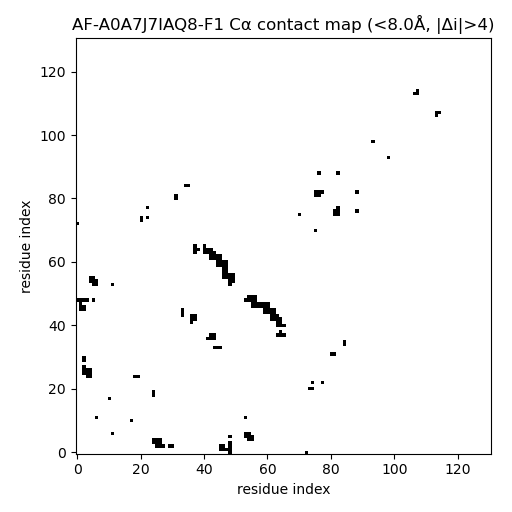CA 1
ATOM 759 C C . ASP A 1 93 ? -13.214 0.415 -16.036 1.00 90.06 93 ASP A C 1
ATOM 761 O O . ASP A 1 93 ? -14.329 0.834 -16.352 1.00 90.06 93 ASP A O 1
ATOM 765 N N . THR A 1 94 ? -12.100 0.903 -16.573 1.00 85.94 94 THR A N 1
ATOM 766 C CA . THR A 1 94 ? -12.084 1.799 -17.729 1.00 85.94 94 THR A CA 1
ATOM 767 C C . THR A 1 94 ? -11.337 1.115 -18.858 1.00 85.94 94 THR A C 1
ATOM 769 O O . THR A 1 94 ? -10.178 0.718 -18.691 1.00 85.94 94 THR A O 1
ATOM 772 N N . GLY A 1 95 ? -11.975 1.014 -20.028 1.00 86.69 95 GLY A N 1
ATOM 773 C CA . GLY A 1 95 ? -11.358 0.419 -21.211 1.00 86.69 95 GLY A CA 1
ATOM 774 C C . GLY A 1 95 ? -9.994 1.048 -21.514 1.00 86.69 95 GLY A C 1
ATOM 775 O O . GLY A 1 95 ? -9.830 2.271 -21.447 1.00 86.69 95 GLY A O 1
ATOM 776 N N . SER A 1 96 ? -9.011 0.216 -21.865 1.00 84.62 96 SER A N 1
ATOM 777 C CA . SER A 1 96 ? -7.607 0.620 -22.055 1.00 84.62 96 SER A CA 1
ATOM 778 C C . SER A 1 96 ? -7.440 1.797 -23.020 1.00 84.62 96 SER A C 1
ATOM 780 O O . SER A 1 96 ? -6.654 2.704 -22.752 1.00 84.62 96 SER A O 1
ATOM 782 N N . LYS A 1 97 ? -8.236 1.837 -24.098 1.00 84.12 97 LYS A N 1
ATOM 783 C CA . LYS A 1 97 ? -8.258 2.943 -25.068 1.00 84.12 97 LYS A CA 1
ATOM 784 C C . LYS A 1 97 ? -8.633 4.275 -24.421 1.00 84.12 97 LYS A C 1
ATOM 786 O O . LYS A 1 97 ? -7.971 5.275 -24.676 1.00 84.12 97 LYS A O 1
ATOM 791 N N . PHE A 1 98 ? -9.669 4.293 -23.583 1.00 84.25 98 PHE A N 1
ATOM 792 C CA . PHE A 1 98 ? -10.085 5.512 -22.892 1.00 84.25 98 PHE A CA 1
ATOM 793 C C . PHE A 1 98 ? -9.017 5.949 -21.905 1.00 84.25 98 PHE A C 1
ATOM 795 O O . PHE A 1 98 ? -8.596 7.097 -21.957 1.00 84.25 98 PHE A O 1
ATOM 802 N N . ARG A 1 99 ? -8.506 5.029 -21.082 1.00 84.50 99 ARG A N 1
ATOM 803 C CA . ARG A 1 99 ? -7.426 5.329 -20.136 1.00 84.50 99 ARG A CA 1
ATOM 804 C C . ARG A 1 99 ? -6.220 5.938 -20.853 1.00 84.50 99 ARG A C 1
ATOM 806 O O . ARG A 1 99 ? -5.787 7.021 -20.485 1.00 84.50 99 ARG A O 1
ATOM 813 N N . TYR A 1 100 ? -5.743 5.305 -21.924 1.00 84.19 100 TYR A N 1
ATOM 814 C CA . TYR A 1 100 ? -4.631 5.822 -22.721 1.00 84.19 100 TYR A CA 1
ATOM 815 C C . TYR A 1 100 ? -4.908 7.222 -23.282 1.00 84.19 100 TYR A C 1
ATOM 817 O O . TYR A 1 100 ? -4.054 8.096 -23.165 1.00 84.19 100 TYR A O 1
ATOM 825 N N . LEU A 1 101 ? -6.090 7.456 -23.862 1.00 84.44 101 LEU A N 1
ATOM 826 C CA . LEU A 1 101 ? -6.455 8.764 -24.416 1.00 84.44 101 LEU A CA 1
ATOM 827 C C . LEU A 1 101 ? -6.542 9.841 -23.332 1.00 84.44 101 LEU A C 1
ATOM 829 O O . LEU A 1 101 ? -5.949 10.899 -23.497 1.00 84.44 101 LEU A O 1
ATOM 833 N N . TYR A 1 102 ? -7.192 9.553 -22.203 1.00 84.62 102 TYR A N 1
ATOM 834 C CA . TYR A 1 102 ? -7.270 10.479 -21.073 1.00 84.62 102 TYR A CA 1
ATOM 835 C C . TYR A 1 102 ? -5.885 10.826 -20.524 1.00 84.62 102 TYR A C 1
ATOM 837 O O . TYR A 1 102 ? -5.594 12.001 -20.315 1.00 84.62 102 TYR A O 1
ATOM 845 N N . TRP A 1 103 ? -5.015 9.833 -20.329 1.00 81.38 103 TRP A N 1
ATOM 846 C CA . TRP A 1 103 ? -3.648 10.068 -19.861 1.00 81.38 103 TRP A CA 1
ATOM 847 C C . TRP A 1 103 ? -2.816 10.839 -20.885 1.00 81.38 103 TRP A C 1
ATOM 849 O O . TRP A 1 103 ? -2.089 11.758 -20.517 1.00 81.38 103 TRP A O 1
ATOM 859 N N . LYS A 1 104 ? -2.952 10.521 -22.174 1.00 82.31 104 LYS A N 1
ATOM 860 C CA . LYS A 1 104 ? -2.281 11.244 -23.257 1.00 82.31 104 LYS A CA 1
ATOM 861 C C . LYS A 1 104 ? -2.726 12.705 -23.308 1.00 82.31 104 LYS A C 1
ATOM 863 O O . LYS A 1 104 ? -1.878 13.592 -23.382 1.00 82.31 104 LYS A O 1
ATOM 868 N N . ASP A 1 105 ? -4.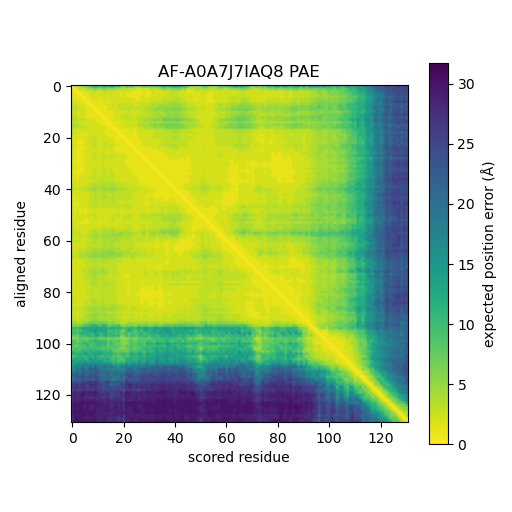028 12.957 -23.223 1.00 81.88 105 ASP A N 1
ATOM 869 C CA . ASP A 1 105 ? -4.589 14.307 -23.218 1.00 81.88 105 ASP A CA 1
ATOM 870 C C . ASP A 1 105 ? -4.171 15.078 -21.965 1.00 81.88 105 ASP A C 1
ATOM 872 O O . ASP A 1 105 ? -3.791 16.244 -22.068 1.00 81.88 105 ASP A O 1
ATOM 876 N N . PHE A 1 106 ? -4.178 14.428 -20.797 1.00 82.25 106 PHE A N 1
ATOM 877 C CA . PHE A 1 106 ? -3.685 15.002 -19.547 1.00 82.25 106 PHE A CA 1
ATOM 878 C C . PHE A 1 106 ? -2.214 15.423 -19.674 1.00 82.25 106 PHE A C 1
ATOM 880 O O . PHE A 1 106 ? -1.890 16.588 -19.445 1.00 82.25 106 PHE A O 1
ATOM 887 N N . LEU A 1 107 ? -1.339 14.528 -20.137 1.00 77.06 107 LEU A N 1
ATOM 888 C CA . LEU A 1 107 ? 0.084 14.823 -20.329 1.00 77.06 107 LEU A CA 1
ATOM 889 C C . LEU A 1 107 ? 0.305 15.993 -21.301 1.00 77.06 107 LEU A C 1
ATOM 891 O O . LEU A 1 107 ? 1.049 16.915 -20.989 1.00 77.06 107 LEU A O 1
ATOM 895 N N . ILE A 1 108 ? -0.395 16.025 -22.440 1.00 76.94 108 ILE A N 1
ATOM 896 C CA . ILE A 1 108 ? -0.284 17.119 -23.428 1.00 76.94 108 ILE A CA 1
ATOM 897 C C . ILE A 1 108 ? -0.753 18.468 -22.856 1.00 76.94 108 ILE A C 1
ATOM 899 O O . ILE A 1 108 ? -0.264 19.539 -23.245 1.00 76.94 108 ILE A O 1
ATOM 903 N N . ARG A 1 109 ? -1.748 18.445 -21.965 1.00 75.38 109 ARG A N 1
ATOM 904 C CA . ARG A 1 109 ? -2.320 19.666 -21.391 1.00 75.38 109 ARG A CA 1
ATOM 905 C C . ARG A 1 109 ? -1.406 20.278 -20.334 1.00 75.38 109 ARG A C 1
ATOM 907 O O . ARG A 1 109 ? -1.341 21.507 -20.276 1.00 75.38 109 ARG A O 1
ATOM 914 N N . PHE A 1 110 ? -0.696 19.441 -19.578 1.00 70.25 110 PHE A N 1
ATOM 915 C CA . PHE A 1 110 ? 0.110 19.833 -18.419 1.00 70.25 110 PHE A CA 1
ATOM 916 C C . PHE A 1 110 ? 1.635 19.830 -18.648 1.00 70.25 110 PHE A C 1
ATOM 918 O O . PHE A 1 110 ? 2.344 20.414 -17.833 1.00 70.25 110 P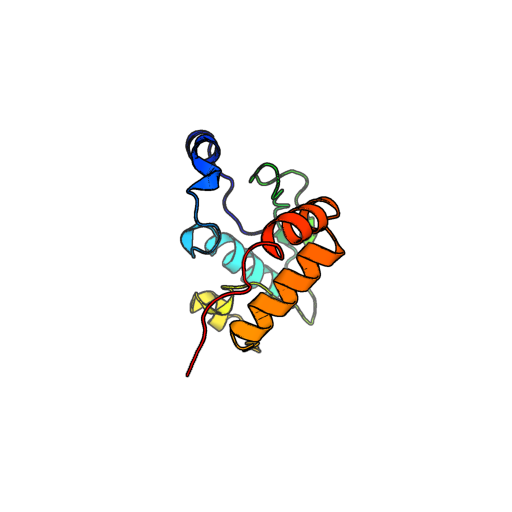HE A O 1
ATOM 925 N N . ASP A 1 111 ? 2.139 19.280 -19.760 1.00 69.00 111 ASP A N 1
ATOM 926 C CA . ASP A 1 111 ? 3.544 19.392 -20.185 1.00 69.00 111 ASP A CA 1
ATOM 927 C C . ASP A 1 111 ? 3.682 20.237 -21.479 1.00 69.00 111 ASP A C 1
ATOM 929 O O . ASP A 1 111 ? 3.314 19.789 -22.573 1.00 69.00 111 ASP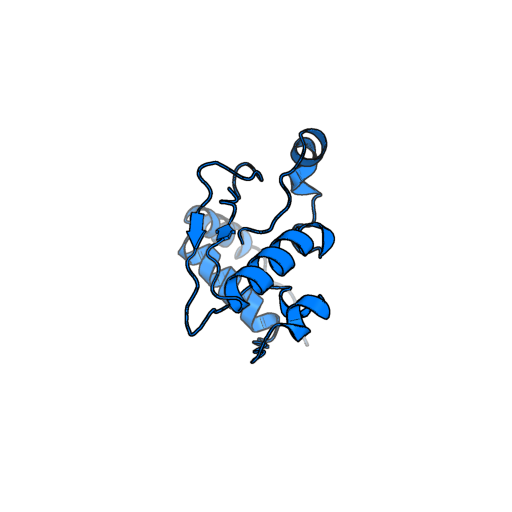 A O 1
ATOM 933 N N . PRO A 1 112 ? 4.222 21.470 -21.398 1.00 60.75 112 PRO A N 1
ATOM 934 C CA . PRO A 1 112 ? 4.457 22.328 -22.561 1.00 60.75 112 PRO A CA 1
ATOM 935 C C . PRO A 1 112 ? 5.426 21.740 -23.601 1.00 60.75 112 PRO A C 1
ATOM 937 O O . PRO A 1 112 ? 5.287 22.041 -24.791 1.00 60.75 112 PRO A O 1
ATOM 940 N N . GLU A 1 113 ? 6.387 20.902 -23.198 1.00 61.75 113 GLU A N 1
ATOM 941 C CA . GLU A 1 113 ? 7.372 20.297 -24.108 1.00 61.75 113 GLU A CA 1
ATOM 942 C C . GLU A 1 113 ? 6.777 19.106 -24.878 1.00 61.75 113 GLU A C 1
ATOM 944 O O . GLU A 1 113 ? 7.103 18.897 -26.053 1.00 61.75 113 GLU A O 1
ATOM 949 N N . ALA A 1 114 ? 5.800 18.404 -24.292 1.00 59.84 114 ALA A N 1
ATOM 950 C CA . ALA A 1 114 ? 5.025 17.362 -24.972 1.00 59.84 114 ALA A CA 1
ATOM 951 C C . ALA A 1 114 ? 4.195 17.895 -26.161 1.00 59.84 114 ALA A C 1
ATOM 953 O O . ALA A 1 114 ? 3.843 17.133 -27.065 1.00 59.84 114 ALA A O 1
ATOM 954 N N . ARG A 1 115 ? 3.919 19.208 -26.230 1.00 56.16 115 ARG A N 1
ATOM 955 C CA . ARG A 1 115 ? 3.271 19.830 -27.405 1.00 56.16 115 ARG A CA 1
ATOM 956 C C . ARG A 1 115 ? 4.204 19.919 -28.617 1.00 56.16 115 ARG A C 1
ATOM 958 O O . ARG A 1 115 ? 3.741 19.783 -29.750 1.00 56.16 115 ARG A O 1
ATOM 965 N N . LYS A 1 116 ? 5.514 20.114 -28.411 1.00 54.38 116 LYS A N 1
ATOM 966 C CA . LYS A 1 116 ? 6.487 20.321 -29.505 1.00 54.38 116 LYS A CA 1
ATOM 967 C C . LYS A 1 116 ? 6.771 19.043 -30.298 1.00 54.38 116 LYS A C 1
ATOM 969 O O . LYS A 1 116 ? 7.024 19.104 -31.500 1.00 54.38 116 LYS A O 1
ATOM 974 N N . THR A 1 117 ? 6.683 17.874 -29.664 1.00 52.62 117 THR A N 1
ATOM 975 C CA . THR A 1 117 ? 6.867 16.575 -30.336 1.00 52.62 117 THR A CA 1
ATOM 976 C C . THR A 1 117 ? 5.711 16.217 -31.274 1.00 52.62 117 THR A C 1
ATOM 978 O O . THR A 1 117 ? 5.925 15.464 -32.227 1.00 52.62 117 THR A O 1
ATOM 981 N N . LYS A 1 118 ? 4.519 16.801 -31.079 1.00 49.16 118 LYS A N 1
ATOM 982 C CA . LYS A 1 118 ? 3.345 16.582 -31.939 1.00 49.16 118 LYS A CA 1
ATOM 983 C C . LYS A 1 118 ? 3.507 17.220 -33.323 1.00 49.16 118 LYS A C 1
ATOM 985 O O . LYS A 1 118 ? 3.328 16.535 -34.328 1.00 49.16 118 LYS A O 1
ATOM 990 N N . HIS A 1 119 ? 3.982 18.468 -33.390 1.00 43.59 119 HIS A N 1
ATOM 991 C CA . HIS A 1 119 ? 4.212 19.158 -34.669 1.00 43.59 119 HIS A CA 1
ATOM 992 C C . HIS A 1 119 ? 5.278 18.489 -35.549 1.00 43.59 119 HIS A C 1
ATOM 994 O O . HIS A 1 119 ? 5.242 18.629 -36.768 1.00 43.59 119 HIS A O 1
ATOM 1000 N N . ARG A 1 120 ? 6.204 17.718 -34.963 1.00 43.75 120 ARG A N 1
ATOM 1001 C CA . ARG A 1 120 ? 7.222 16.978 -35.725 1.00 43.75 120 ARG A CA 1
ATOM 1002 C C . ARG A 1 120 ? 6.730 15.619 -36.246 1.00 43.75 120 ARG A C 1
ATOM 1004 O O . ARG A 1 120 ? 7.315 15.111 -37.199 1.00 43.75 120 ARG A O 1
ATOM 1011 N N . LYS A 1 121 ? 5.695 15.023 -35.638 1.00 44.97 121 LYS A N 1
ATOM 1012 C CA . LYS A 1 121 ? 5.164 13.701 -36.029 1.00 44.97 121 LYS A CA 1
ATOM 1013 C C . LYS A 1 121 ? 3.927 13.770 -36.930 1.00 44.97 121 LYS A C 1
ATOM 1015 O O . LYS A 1 121 ? 3.799 12.920 -37.802 1.00 44.97 121 LYS A O 1
ATOM 1020 N N . GLU A 1 122 ? 3.088 14.803 -36.814 1.00 45.50 122 GLU A N 1
ATOM 1021 C CA . GLU A 1 122 ? 1.927 14.986 -37.711 1.00 45.50 122 GLU A CA 1
ATOM 1022 C C . GLU A 1 122 ? 2.326 15.262 -39.178 1.00 45.50 122 GLU A C 1
ATOM 1024 O O . GLU A 1 122 ? 1.526 15.064 -40.082 1.00 45.50 122 GLU A O 1
ATOM 1029 N N . GLY A 1 123 ? 3.587 15.620 -39.450 1.00 39.09 123 GLY A N 1
ATOM 1030 C CA . GLY A 1 123 ? 4.110 15.778 -40.813 1.00 39.09 123 GLY A CA 1
ATOM 1031 C C . GLY A 1 123 ? 4.515 14.483 -41.536 1.00 39.09 123 GLY A C 1
ATOM 1032 O O . GLY A 1 123 ? 5.097 14.582 -42.614 1.00 39.09 123 GLY A O 1
ATOM 1033 N N . LYS A 1 124 ? 4.299 13.286 -40.960 1.00 44.38 124 LYS A N 1
ATOM 1034 C CA . LYS A 1 124 ? 4.744 12.007 -41.563 1.00 44.38 124 LYS A CA 1
ATOM 1035 C C . LYS A 1 124 ? 3.724 10.858 -41.591 1.00 44.38 124 LYS A C 1
ATOM 1037 O O . LYS A 1 124 ? 4.079 9.790 -42.070 1.00 44.38 124 LYS A O 1
ATOM 1042 N N . GLU A 1 125 ? 2.482 11.044 -41.147 1.00 40.28 125 GLU A N 1
ATOM 1043 C CA . GLU A 1 125 ? 1.464 9.968 -41.138 1.00 40.28 125 GLU A CA 1
ATOM 1044 C C . GLU A 1 125 ? 0.287 10.234 -42.094 1.00 40.28 125 GLU A C 1
ATOM 1046 O O . GLU A 1 125 ? -0.863 9.926 -41.798 1.00 40.28 125 GLU A O 1
ATOM 1051 N N . HIS A 1 126 ? 0.572 10.783 -43.275 1.00 37.06 126 HIS A N 1
ATOM 1052 C CA . HIS A 1 126 ? -0.358 10.754 -44.405 1.00 37.06 126 HIS A CA 1
ATOM 1053 C C . HIS A 1 126 ? 0.170 9.799 -45.472 1.00 37.06 126 HIS A C 1
ATOM 1055 O O . HIS A 1 126 ? 0.598 10.248 -46.522 1.00 37.06 126 HIS A O 1
ATOM 1061 N N . GLU A 1 127 ? 0.176 8.495 -45.198 1.00 43.19 127 GLU A N 1
ATOM 1062 C CA . GLU A 1 127 ? 0.063 7.475 -46.245 1.00 43.19 127 GLU A CA 1
ATOM 1063 C C . GLU A 1 127 ? -0.235 6.100 -45.626 1.00 43.19 127 GLU A C 1
ATOM 1065 O O . GLU A 1 127 ? 0.445 5.649 -44.708 1.00 43.19 127 GLU A O 1
ATOM 1070 N N . ASN A 1 128 ? -1.255 5.447 -46.187 1.00 37.34 128 ASN A N 1
ATOM 1071 C CA . ASN A 1 128 ? -1.623 4.034 -46.055 1.00 37.34 128 ASN A CA 1
ATOM 1072 C C . ASN A 1 128 ? -2.332 3.560 -44.780 1.00 37.34 128 ASN A C 1
ATOM 1074 O O . ASN A 1 128 ? -1.751 2.875 -43.948 1.00 37.34 128 ASN A O 1
ATOM 1078 N N . TYR A 1 129 ? -3.655 3.746 -44.770 1.00 31.86 129 TYR A N 1
ATOM 1079 C CA . TYR A 1 129 ? -4.581 2.651 -44.455 1.00 31.86 129 TYR A CA 1
ATOM 1080 C C . TYR A 1 129 ? -5.723 2.659 -45.486 1.00 31.86 129 TYR A C 1
ATOM 1082 O O . TYR A 1 129 ? -6.653 3.458 -45.404 1.00 31.86 129 TYR A O 1
ATOM 1090 N N . LEU A 1 130 ? -5.601 1.797 -46.499 1.00 31.30 130 LEU A N 1
ATOM 1091 C CA . LEU A 1 130 ? -6.693 1.343 -47.361 1.00 31.30 130 LEU A CA 1
ATOM 1092 C C . LEU A 1 130 ? -7.147 -0.018 -46.812 1.00 31.30 130 LEU A C 1
ATOM 1094 O O . LEU A 1 130 ? -6.325 -0.926 -46.775 1.00 31.30 130 LEU A O 1
ATOM 1098 N N . ILE A 1 131 ? -8.426 -0.068 -46.413 1.00 36.75 131 ILE A N 1
ATOM 1099 C CA . ILE A 1 131 ? -9.323 -1.215 -46.130 1.00 36.75 131 ILE A CA 1
ATOM 1100 C C . ILE A 1 131 ? -8.777 -2.321 -45.217 1.00 36.75 131 ILE A C 1
ATOM 1102 O O . ILE A 1 131 ? -7.954 -3.142 -45.671 1.00 36.75 131 ILE A O 1
#

Foldseek 3Di:
DQFFAQDDPVCVVVVVVDDCVDPNRGPVVVVLVCLVCLVVQHKDFGFDADPVNSGTDDDTDIDGRDPDDDDDDPCQVVDVSSVVSDPDDDDDDDPPVVVVVVVLVVCVVPDVVSVVVVVVPVVPPPDDDDD